Protein AF-A0AAD9X427-F1 (afdb_monomer_lite)

pLDDT: mean 76.03, std 23.09, range [33.78, 97.69]

Foldseek 3Di:
DDDDDDDDDDPDPDDDPDDDDDDPDDDPPPLDFDDDPVLDDDPPDDDPDPVRVQVSVQNVQVSRVWGKDWPDWDADPVPRHTPDTDIDTPCVPPDPPPPPPDDDDDD

Organism: NCBI:txid168575

Secondary structure (DSSP, 8-state):
-------------------S----------------GGGS--TT---SSHHHHHHHHHHHHHHHTS-EEEEEEEE-TTT--EEEEEEEETTTT--------------

Sequence (107 aa):
MDDMNNESGVQSNGLQKELWGSSSSASADLYRPQVNPEYKPKLGQEFASIDDVYEFYNQYAKEAGFSTRVNFSMKNKDTDEIVRKEYVCSKQGKSFVQEVVSEKKKT

Structure (mmCIF, N/CA/C/O backbone):
data_AF-A0AAD9X427-F1
#
_entry.id   AF-A0AAD9X427-F1
#
loop_
_atom_site.group_PDB
_atom_site.id
_atom_site.type_symbol
_atom_site.label_atom_id
_atom_site.label_alt_id
_atom_site.label_comp_id
_atom_site.label_asym_id
_atom_site.label_entity_id
_atom_site.label_seq_id
_atom_site.pdbx_PDB_ins_code
_atom_site.Cartn_x
_atom_site.Cartn_y
_atom_site.Cartn_z
_atom_site.occupancy
_atom_site.B_iso_or_equiv
_atom_site.auth_seq_id
_atom_site.auth_comp_id
_atom_site.auth_asym_id
_atom_site.auth_atom_id
_atom_site.pdbx_PDB_model_num
ATOM 1 N N . MET A 1 1 ? -20.776 -58.951 58.102 1.00 43.47 1 MET A N 1
ATOM 2 C CA . MET A 1 1 ? -19.890 -59.840 57.333 1.00 43.47 1 MET A CA 1
ATOM 3 C C . MET A 1 1 ? -19.283 -58.979 56.254 1.00 43.47 1 MET A C 1
ATOM 5 O O . MET A 1 1 ? -19.831 -58.852 55.172 1.00 43.47 1 MET A O 1
ATOM 9 N N . ASP A 1 2 ? -18.262 -58.267 56.720 1.00 44.53 2 ASP A N 1
ATOM 10 C CA . ASP A 1 2 ? -17.083 -57.775 56.015 1.00 44.53 2 ASP A CA 1
ATOM 11 C C . ASP A 1 2 ? -17.291 -57.042 54.688 1.00 44.53 2 ASP A C 1
ATOM 13 O O . ASP A 1 2 ? -17.123 -57.580 53.595 1.00 44.53 2 ASP A O 1
ATOM 17 N N . ASP A 1 3 ? -17.545 -55.743 54.849 1.00 45.91 3 ASP A N 1
ATOM 18 C CA . ASP A 1 3 ? -17.018 -54.696 53.984 1.00 45.91 3 ASP A CA 1
ATOM 19 C C . ASP A 1 3 ? -15.486 -54.835 53.861 1.00 45.91 3 ASP A C 1
ATOM 21 O O . ASP A 1 3 ? -14.747 -54.628 54.826 1.00 45.91 3 ASP A O 1
ATOM 25 N N . MET A 1 4 ? -14.998 -55.155 52.660 1.00 64.38 4 MET A N 1
ATOM 26 C CA . MET A 1 4 ? -13.595 -54.982 52.269 1.00 64.38 4 MET A CA 1
ATOM 27 C C . MET A 1 4 ? -13.488 -53.929 51.165 1.00 64.38 4 MET A C 1
ATOM 29 O O . MET A 1 4 ? -13.638 -54.183 49.973 1.00 64.38 4 MET A O 1
ATOM 33 N N . ASN A 1 5 ? -13.231 -52.726 51.659 1.00 55.53 5 ASN A N 1
ATOM 34 C CA . ASN A 1 5 ? -12.425 -51.647 51.110 1.00 55.53 5 ASN A CA 1
ATOM 35 C C . ASN A 1 5 ? -11.364 -52.069 50.062 1.00 55.53 5 ASN A C 1
ATOM 37 O O . ASN A 1 5 ? -10.591 -52.991 50.316 1.00 55.53 5 ASN A O 1
ATOM 41 N N . ASN A 1 6 ? -11.218 -51.300 48.976 1.00 45.19 6 ASN A N 1
ATOM 42 C CA . ASN A 1 6 ? -9.895 -50.765 48.641 1.00 45.19 6 ASN A CA 1
ATOM 43 C C . ASN A 1 6 ? -9.987 -49.475 47.814 1.00 45.19 6 ASN A C 1
ATOM 45 O O . ASN A 1 6 ? -10.248 -49.472 46.610 1.00 45.19 6 ASN A O 1
ATOM 49 N N . GLU A 1 7 ? -9.722 -48.387 48.519 1.00 48.03 7 GLU A N 1
ATOM 50 C CA . GLU A 1 7 ? -9.401 -47.056 48.043 1.00 48.03 7 GLU A CA 1
ATOM 51 C C . GLU A 1 7 ? -7.998 -47.001 47.407 1.00 48.03 7 GLU A C 1
ATOM 53 O O . GLU A 1 7 ? -6.986 -47.333 48.015 1.00 48.03 7 GLU A O 1
ATOM 58 N N . SER A 1 8 ? -7.927 -46.504 46.177 1.00 46.38 8 SER A N 1
ATOM 59 C CA . SER A 1 8 ? -6.819 -45.673 45.684 1.00 46.38 8 SER A CA 1
ATOM 60 C C . SER A 1 8 ? -7.436 -44.794 44.588 1.00 46.38 8 SER A C 1
ATOM 62 O O . SER A 1 8 ? -7.870 -45.286 43.555 1.00 46.38 8 SER A O 1
ATOM 64 N N . GLY A 1 9 ? -7.702 -43.501 44.806 1.00 33.78 9 GLY A N 1
ATOM 65 C CA . GLY A 1 9 ? -6.717 -42.504 45.222 1.00 33.78 9 GLY A CA 1
ATOM 66 C C . GLY A 1 9 ? -5.656 -42.472 44.121 1.00 33.78 9 GLY A C 1
ATOM 67 O O . GLY A 1 9 ? -4.828 -43.363 44.054 1.00 33.78 9 GLY A O 1
ATOM 68 N N . VAL A 1 10 ? -5.635 -41.543 43.175 1.00 43.78 10 VAL A N 1
ATOM 69 C CA . VAL A 1 10 ? -5.663 -40.096 43.351 1.00 43.78 10 VAL A CA 1
ATOM 70 C C . VAL A 1 10 ? -5.993 -39.488 41.985 1.00 43.78 10 VAL A C 1
ATOM 72 O O . VAL A 1 10 ? -5.397 -39.852 40.972 1.00 43.78 10 VAL A O 1
ATOM 75 N N . GLN A 1 11 ? -6.920 -38.533 41.957 1.00 40.41 11 GLN A N 1
ATOM 76 C CA . GLN A 1 11 ? -7.026 -37.575 40.860 1.00 40.41 11 GLN A CA 1
ATOM 77 C C . GLN A 1 11 ? -5.703 -36.804 40.806 1.00 40.41 11 GLN A C 1
ATOM 79 O O . GLN A 1 11 ? -5.445 -35.950 41.656 1.00 40.41 11 GLN A O 1
ATOM 84 N N . SER A 1 12 ? -4.820 -37.138 39.866 1.00 43.19 12 SER A N 1
ATOM 85 C CA . SER A 1 12 ? -3.544 -36.442 39.729 1.00 43.19 12 SER A CA 1
ATOM 86 C C . SER A 1 12 ? -3.776 -35.066 39.103 1.00 43.19 12 SER A C 1
ATOM 88 O O . SER A 1 12 ? -3.691 -34.885 37.889 1.00 43.19 12 SER A O 1
ATOM 90 N N . ASN A 1 13 ? -4.053 -34.093 39.969 1.00 40.91 13 ASN A N 1
ATOM 91 C CA . ASN A 1 13 ? -3.727 -32.693 39.746 1.00 40.91 13 ASN A CA 1
ATOM 92 C C . ASN A 1 13 ? -2.201 -32.578 39.623 1.00 40.91 13 ASN A C 1
ATOM 94 O O . ASN A 1 13 ? -1.473 -32.683 40.608 1.00 40.91 13 ASN A O 1
ATOM 98 N N . GLY A 1 14 ? -1.718 -32.395 38.395 1.00 34.75 14 GLY A N 1
ATOM 99 C CA . GLY A 1 14 ? -0.310 -32.180 38.070 1.00 34.75 14 GLY A CA 1
ATOM 100 C C . GLY A 1 14 ? 0.016 -30.699 37.909 1.00 34.75 14 GLY A C 1
ATOM 101 O O . GLY A 1 14 ? 0.256 -30.242 36.800 1.00 34.75 14 GLY A O 1
ATOM 102 N N . LEU A 1 15 ? 0.018 -29.992 39.040 1.00 42.28 15 LEU A N 1
ATOM 103 C CA . LEU A 1 15 ? 0.783 -28.773 39.328 1.00 42.28 15 LEU A CA 1
ATOM 104 C C . LEU A 1 15 ? 0.561 -27.560 38.409 1.00 42.28 15 LEU A C 1
ATOM 106 O O . LEU A 1 15 ? 1.390 -27.179 37.583 1.00 42.28 15 LEU A O 1
ATOM 110 N N . GLN A 1 16 ? -0.495 -26.823 38.757 1.00 43.62 16 GLN A N 1
ATOM 111 C CA . GLN A 1 16 ? -0.366 -25.384 38.974 1.00 43.62 16 GLN A CA 1
ATOM 112 C C . GLN A 1 16 ? 0.888 -25.110 39.821 1.00 43.62 16 GLN A C 1
ATOM 114 O O . GLN A 1 16 ? 0.942 -25.463 40.998 1.00 43.62 16 GLN A O 1
ATOM 119 N N . LYS A 1 17 ? 1.898 -24.469 39.228 1.00 41.97 17 LYS A N 1
ATOM 120 C CA . LYS A 1 17 ? 2.833 -23.648 39.996 1.00 41.97 17 LYS A CA 1
ATOM 121 C C . LYS A 1 17 ? 2.237 -22.253 40.060 1.00 41.97 17 LYS A C 1
ATOM 123 O O . LYS A 1 17 ? 2.219 -21.516 39.078 1.00 41.97 17 LYS A O 1
ATOM 128 N N . GLU A 1 18 ? 1.691 -21.968 41.226 1.00 40.12 18 GLU A N 1
ATOM 129 C CA . GLU A 1 18 ? 1.025 -20.735 41.590 1.00 40.12 18 GLU A CA 1
ATOM 130 C C . GLU A 1 18 ? 1.968 -19.516 41.678 1.00 40.12 18 GLU A C 1
ATOM 132 O O . GLU A 1 18 ? 3.192 -19.640 41.795 1.00 40.12 18 GLU A O 1
ATOM 137 N N . LEU A 1 19 ? 1.301 -18.354 41.724 1.00 42.78 19 LEU A N 1
ATOM 138 C CA . LEU A 1 19 ? 1.705 -17.026 42.208 1.00 42.78 19 LEU A CA 1
ATOM 139 C C . LEU A 1 19 ? 2.489 -16.085 41.269 1.00 42.78 19 LEU A C 1
ATOM 141 O O . LEU A 1 19 ? 3.697 -15.903 41.380 1.00 42.78 19 LEU A O 1
ATOM 145 N N . TRP A 1 20 ? 1.731 -15.283 40.516 1.00 38.59 20 TRP A N 1
ATOM 146 C CA . TRP A 1 20 ? 1.703 -13.840 40.787 1.00 38.59 20 TRP A CA 1
ATOM 147 C C . TRP A 1 20 ? 0.251 -13.352 40.758 1.00 38.59 20 TRP A C 1
ATOM 149 O O . TRP A 1 20 ? -0.362 -13.274 39.701 1.00 38.59 20 TRP A O 1
ATOM 159 N N . GLY A 1 21 ? -0.276 -13.092 41.956 1.00 41.41 21 GLY A N 1
ATOM 160 C CA . GLY A 1 21 ? -1.339 -12.138 42.267 1.00 41.41 21 GLY A CA 1
ATOM 161 C C . GLY A 1 21 ? -2.568 -12.087 41.363 1.00 41.41 21 GLY A C 1
ATOM 162 O O . GLY A 1 21 ? -2.552 -11.467 40.303 1.00 41.41 21 GLY A O 1
ATOM 163 N N . SER A 1 22 ? -3.697 -12.550 41.900 1.00 52.50 22 SER A N 1
ATOM 164 C CA . SER A 1 22 ? -4.985 -11.920 41.617 1.00 52.50 22 SER A CA 1
ATOM 165 C C . SER A 1 22 ? -4.883 -10.419 41.907 1.00 52.50 22 SER A C 1
ATOM 167 O O . SER A 1 22 ? -4.996 -9.990 43.051 1.00 52.50 22 SER A O 1
ATOM 169 N N . SER A 1 23 ? -4.670 -9.624 40.864 1.00 50.75 23 SER A N 1
ATOM 170 C CA . SER A 1 23 ? -5.099 -8.234 40.823 1.00 50.75 23 SER A CA 1
ATOM 171 C C . SER A 1 23 ? -6.096 -8.133 39.685 1.00 50.75 23 SER A C 1
ATOM 173 O O . SER A 1 23 ? -5.766 -8.320 38.517 1.00 50.75 23 SER A O 1
ATOM 175 N N . SER A 1 24 ? -7.349 -7.896 40.035 1.00 69.25 24 SER A N 1
ATOM 176 C CA . SER A 1 24 ? -8.367 -7.462 39.098 1.00 69.25 24 SER A CA 1
ATOM 177 C C . SER A 1 24 ? -7.943 -6.127 38.476 1.00 69.25 24 SER A C 1
ATOM 179 O O . SER A 1 24 ? -8.192 -5.081 39.070 1.00 69.25 24 SER A O 1
ATOM 181 N N . SER A 1 25 ? -7.321 -6.121 37.296 1.00 54.72 25 SER A N 1
ATOM 182 C CA . SER A 1 25 ? -7.285 -4.923 36.451 1.00 54.72 25 SER A CA 1
ATOM 183 C C . SER A 1 25 ? -6.983 -5.264 34.991 1.00 54.72 25 SER A C 1
ATOM 185 O O . SER A 1 25 ? -5.927 -5.795 34.681 1.00 54.72 25 SER A O 1
ATOM 187 N N . ALA A 1 26 ? -7.962 -4.938 34.137 1.00 57.84 26 ALA A N 1
ATOM 188 C CA . ALA A 1 26 ? -7.957 -4.881 32.674 1.00 57.84 26 ALA A CA 1
ATOM 189 C C . ALA A 1 26 ? -7.252 -6.029 31.933 1.00 57.84 26 ALA A C 1
ATOM 191 O O . ALA A 1 26 ? -6.031 -6.165 31.962 1.00 57.84 26 ALA A O 1
ATOM 192 N N . SER A 1 27 ? -8.035 -6.784 31.158 1.00 56.94 27 SER A N 1
ATOM 193 C CA . SER A 1 27 ? -7.516 -7.523 30.013 1.00 56.94 27 SER A CA 1
ATOM 194 C C . SER A 1 27 ? -6.506 -6.636 29.286 1.00 56.94 27 SER A C 1
ATOM 196 O O . SER A 1 27 ? -6.856 -5.605 28.711 1.00 56.94 27 SER A O 1
ATOM 198 N N . ALA A 1 28 ? -5.229 -7.012 29.321 1.00 57.97 28 ALA A N 1
ATOM 199 C CA . ALA A 1 28 ? -4.294 -6.564 28.310 1.00 57.97 28 ALA A CA 1
ATOM 200 C C . ALA A 1 28 ? -4.757 -7.238 27.014 1.00 57.97 28 ALA A C 1
ATOM 202 O O . ALA A 1 28 ? -4.231 -8.276 26.619 1.00 57.97 28 ALA A O 1
ATOM 203 N N . ASP A 1 29 ? -5.839 -6.710 26.437 1.00 61.78 29 ASP A N 1
ATOM 204 C CA . ASP A 1 29 ? -6.439 -7.187 25.208 1.00 61.78 29 ASP A CA 1
ATOM 205 C C . ASP A 1 29 ? -5.365 -7.075 24.140 1.00 61.78 29 ASP A C 1
ATOM 207 O O . ASP A 1 29 ? -5.040 -5.994 23.642 1.00 61.78 29 ASP A O 1
ATOM 211 N N . LEU A 1 30 ? -4.749 -8.217 23.846 1.00 70.25 30 LEU A N 1
ATOM 212 C CA . LEU A 1 30 ? -3.788 -8.370 22.774 1.00 70.25 30 LEU A CA 1
ATOM 213 C C . LEU A 1 30 ? -4.448 -7.822 21.510 1.00 70.25 30 LEU A C 1
ATOM 215 O O . LEU A 1 30 ? -5.420 -8.386 21.004 1.00 70.25 30 LEU A O 1
ATOM 219 N N . TYR A 1 31 ? -3.948 -6.685 21.031 1.00 77.06 31 TYR A N 1
ATOM 220 C CA . TYR A 1 31 ? -4.527 -5.986 19.894 1.00 77.06 31 TYR A CA 1
ATOM 221 C C . TYR A 1 31 ? -4.445 -6.869 18.643 1.00 77.06 31 TYR A C 1
ATOM 223 O O . TYR A 1 31 ? -3.395 -6.998 18.012 1.00 77.06 31 TYR A O 1
ATOM 231 N N . ARG A 1 32 ? -5.578 -7.481 18.286 1.00 85.44 32 ARG A N 1
ATOM 232 C CA . ARG A 1 32 ? -5.762 -8.271 17.069 1.00 85.44 32 ARG A CA 1
ATOM 233 C C . ARG A 1 32 ? -6.789 -7.571 16.179 1.00 85.44 32 ARG A C 1
ATOM 235 O O . ARG A 1 32 ? -7.958 -7.505 16.556 1.00 85.44 32 ARG A O 1
ATOM 242 N N . PRO A 1 33 ? -6.393 -7.044 15.012 1.00 88.50 33 PRO A N 1
ATOM 243 C CA . PRO A 1 33 ? -7.318 -6.308 14.163 1.00 88.50 33 PRO A CA 1
ATOM 244 C C . PRO A 1 33 ? -8.381 -7.234 13.549 1.00 88.50 33 PRO A C 1
ATOM 246 O O . PRO A 1 33 ? -8.076 -8.330 13.067 1.00 88.50 33 PRO A O 1
ATOM 249 N N . GLN A 1 34 ? -9.635 -6.778 13.560 1.00 91.38 34 GLN A N 1
ATOM 250 C CA . GLN A 1 34 ? -10.784 -7.468 12.968 1.00 91.38 34 GLN A CA 1
ATOM 251 C C . GLN A 1 34 ? -10.963 -7.001 11.515 1.00 91.38 34 GLN A C 1
ATOM 253 O O . GLN A 1 34 ? -11.663 -6.033 11.251 1.00 91.38 34 GLN A O 1
ATOM 258 N N . VAL A 1 35 ? -10.278 -7.673 10.589 1.00 95.69 35 VAL A N 1
ATOM 259 C CA . VAL A 1 35 ? -10.271 -7.378 9.140 1.00 95.69 35 VAL A CA 1
ATOM 260 C C . VAL A 1 35 ? -10.922 -8.537 8.384 1.00 95.69 35 VAL A C 1
ATOM 262 O O . VAL A 1 35 ? -10.723 -9.699 8.778 1.00 95.69 35 VAL A O 1
ATOM 265 N N . ASN A 1 36 ? -11.649 -8.250 7.298 1.00 93.94 36 ASN A N 1
ATOM 266 C CA . ASN A 1 36 ? -12.141 -9.289 6.388 1.00 93.94 36 ASN A CA 1
ATOM 267 C C . ASN A 1 36 ? -10.947 -10.148 5.896 1.00 93.94 36 ASN A C 1
ATOM 269 O O . ASN A 1 36 ? -9.919 -9.597 5.495 1.00 93.94 36 ASN A O 1
ATOM 273 N N . PRO A 1 37 ? -11.027 -11.495 5.948 1.00 92.94 37 PRO A N 1
ATOM 274 C CA . PRO A 1 37 ? -9.971 -12.383 5.460 1.00 92.94 37 PRO A CA 1
ATOM 275 C C . PRO A 1 37 ? -9.437 -12.082 4.052 1.00 92.94 37 PRO A C 1
ATOM 277 O O . PRO A 1 37 ? -8.271 -12.374 3.792 1.00 92.94 37 PRO A O 1
ATOM 280 N N . GLU A 1 38 ? -10.245 -11.498 3.165 1.00 91.38 38 GLU A N 1
ATOM 281 C CA . GLU A 1 38 ? -9.826 -11.099 1.812 1.00 91.38 38 GLU A CA 1
ATOM 282 C C . GLU A 1 38 ? -8.774 -9.983 1.812 1.00 91.38 38 GLU A C 1
ATOM 284 O O . GLU A 1 38 ? -7.885 -9.975 0.964 1.00 91.38 38 GLU A O 1
ATOM 289 N N . TYR A 1 39 ? -8.820 -9.087 2.801 1.00 93.25 39 TYR A N 1
ATOM 290 C CA . TYR A 1 39 ? -7.877 -7.975 2.943 1.00 93.25 39 TYR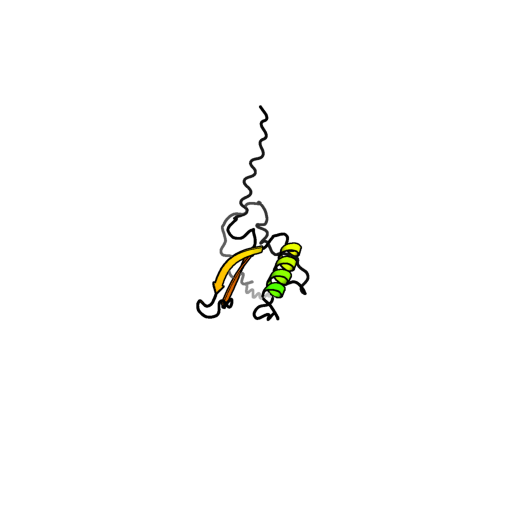 A CA 1
ATOM 291 C C . TYR A 1 39 ? -6.765 -8.263 3.955 1.00 93.25 39 TYR A C 1
ATOM 293 O O . TYR A 1 39 ? -5.989 -7.373 4.300 1.00 93.25 39 TYR A O 1
ATOM 301 N N . LYS A 1 40 ? -6.666 -9.497 4.467 1.00 94.50 40 LYS A N 1
ATOM 302 C CA . LYS A 1 40 ? -5.565 -9.896 5.349 1.00 94.50 40 LYS A CA 1
ATOM 303 C C . LYS A 1 40 ? -4.336 -10.283 4.520 1.00 94.50 40 LYS A C 1
ATOM 305 O O . LYS A 1 40 ? -4.441 -11.193 3.696 1.00 94.50 40 LYS A O 1
ATOM 310 N N . PRO A 1 41 ? -3.165 -9.668 4.771 1.00 95.06 41 PRO A N 1
ATOM 311 C CA . PRO A 1 41 ? -1.923 -10.062 4.120 1.00 95.06 41 PRO A CA 1
ATOM 312 C C . PRO A 1 41 ? -1.597 -11.535 4.361 1.00 95.06 41 PRO A C 1
ATOM 314 O O . PRO A 1 41 ? -1.696 -12.023 5.491 1.00 95.06 41 PRO A O 1
ATOM 317 N N . LYS A 1 42 ? -1.174 -12.232 3.304 1.00 95.00 42 LYS A N 1
ATOM 318 C CA . LYS A 1 42 ? -0.700 -13.620 3.370 1.00 95.00 42 LYS A CA 1
ATOM 319 C C . LYS A 1 42 ? 0.805 -13.667 3.129 1.00 95.00 42 LYS A C 1
ATOM 321 O O . LYS A 1 42 ? 1.346 -12.904 2.330 1.00 95.00 42 LYS A O 1
ATOM 326 N N . LEU A 1 43 ? 1.492 -14.567 3.828 1.00 95.19 43 LEU A N 1
ATOM 327 C CA . LEU A 1 43 ? 2.923 -14.772 3.617 1.00 95.19 43 LEU A CA 1
ATOM 328 C C . LEU A 1 43 ? 3.162 -15.311 2.200 1.00 95.19 43 LEU A C 1
ATOM 330 O O . LEU A 1 43 ? 2.472 -16.236 1.777 1.00 95.19 43 LEU A O 1
ATOM 334 N N . GLY A 1 44 ? 4.131 -14.730 1.489 1.00 95.69 44 GLY A N 1
ATOM 335 C CA . GLY A 1 44 ? 4.443 -15.112 0.108 1.00 95.69 44 GLY A CA 1
ATOM 336 C C . GLY A 1 44 ? 3.410 -14.648 -0.923 1.00 95.69 44 GLY A C 1
ATOM 337 O O . GLY A 1 44 ? 3.412 -15.153 -2.036 1.00 95.69 44 GLY A O 1
ATOM 338 N N . GLN A 1 45 ? 2.516 -13.720 -0.568 1.00 96.06 45 GLN A N 1
ATOM 339 C CA . GLN A 1 45 ? 1.594 -13.124 -1.532 1.00 96.06 45 GLN A CA 1
ATOM 340 C C . GLN A 1 45 ? 2.356 -12.269 -2.550 1.00 96.06 45 GLN A C 1
ATOM 342 O O . GLN A 1 45 ? 3.122 -11.379 -2.179 1.00 96.06 45 GLN A O 1
ATOM 347 N N . GLU A 1 46 ? 2.103 -12.534 -3.826 1.00 96.94 46 GLU A N 1
ATOM 348 C CA . GLU A 1 46 ? 2.683 -11.813 -4.954 1.00 96.94 46 GLU A CA 1
ATOM 349 C C . GLU A 1 46 ? 1.708 -10.752 -5.477 1.00 96.94 46 GLU A C 1
ATOM 351 O O . GLU A 1 46 ? 0.488 -10.882 -5.351 1.00 96.94 46 GLU A O 1
ATOM 356 N N . PHE A 1 47 ? 2.261 -9.691 -6.056 1.00 96.56 47 PHE A N 1
ATOM 357 C CA . PHE A 1 47 ? 1.526 -8.560 -6.616 1.00 96.56 47 PHE A CA 1
ATOM 358 C C . PHE A 1 47 ? 2.136 -8.195 -7.968 1.00 96.56 47 PHE A C 1
ATOM 360 O O . PHE A 1 47 ? 3.332 -8.402 -8.177 1.00 96.56 47 PHE A O 1
ATOM 367 N N . ALA A 1 48 ? 1.329 -7.642 -8.875 1.00 96.94 48 ALA A N 1
ATOM 368 C CA . ALA A 1 48 ? 1.803 -7.254 -10.202 1.00 96.94 48 ALA A CA 1
ATOM 369 C C . ALA A 1 48 ? 2.704 -6.008 -10.154 1.00 96.94 48 ALA A C 1
ATOM 371 O O . ALA A 1 48 ? 3.625 -5.883 -10.960 1.00 96.94 48 ALA A O 1
ATOM 372 N N . SER A 1 49 ? 2.468 -5.104 -9.198 1.00 96.38 49 SER A N 1
ATOM 373 C CA . SER A 1 49 ? 3.242 -3.875 -9.032 1.00 96.38 49 SER A CA 1
ATOM 374 C C . SER A 1 49 ? 3.418 -3.459 -7.566 1.00 96.38 49 SER A C 1
ATOM 376 O O . SER A 1 49 ? 2.732 -3.927 -6.657 1.00 96.38 49 SER A O 1
ATOM 378 N N . ILE A 1 50 ? 4.345 -2.524 -7.329 1.00 94.75 50 ILE A N 1
ATOM 379 C CA . ILE A 1 50 ? 4.548 -1.898 -6.012 1.00 94.75 50 ILE A CA 1
ATOM 380 C C . ILE A 1 50 ? 3.357 -1.018 -5.606 1.00 94.75 50 ILE A C 1
ATOM 382 O O . ILE A 1 50 ? 3.121 -0.842 -4.406 1.00 94.75 50 ILE A O 1
ATOM 386 N N . ASP A 1 51 ? 2.619 -0.486 -6.577 1.00 95.88 51 ASP A N 1
ATOM 387 C CA . ASP A 1 51 ? 1.423 0.313 -6.323 1.00 95.88 51 ASP A CA 1
ATOM 388 C C . ASP A 1 51 ? 0.283 -0.581 -5.820 1.00 95.88 51 ASP A C 1
ATOM 390 O O . ASP A 1 51 ? -0.310 -0.268 -4.787 1.00 95.88 51 ASP A O 1
ATOM 394 N N . ASP A 1 52 ? 0.097 -1.771 -6.407 1.00 96.69 52 ASP A N 1
ATOM 395 C CA . ASP A 1 52 ? -0.869 -2.768 -5.908 1.00 96.69 52 ASP A CA 1
ATOM 396 C C . ASP A 1 52 ? -0.554 -3.191 -4.465 1.00 96.69 52 ASP A C 1
ATOM 398 O O . ASP A 1 52 ? -1.448 -3.327 -3.627 1.00 96.69 52 ASP A O 1
ATOM 402 N N . VAL A 1 53 ? 0.737 -3.361 -4.141 1.00 95.25 53 VAL A N 1
ATOM 403 C CA . VAL A 1 53 ? 1.185 -3.623 -2.764 1.00 95.25 53 VAL A CA 1
ATOM 404 C C . VAL A 1 53 ? 0.758 -2.475 -1.847 1.00 95.25 53 VAL A C 1
ATOM 406 O O . VAL A 1 53 ? 0.235 -2.709 -0.756 1.00 95.25 53 VAL A O 1
ATOM 409 N N . TYR A 1 54 ? 0.995 -1.228 -2.259 1.00 95.00 54 TYR A N 1
ATOM 410 C CA . TYR A 1 54 ? 0.669 -0.053 -1.453 1.00 95.00 54 TYR A CA 1
ATOM 411 C C . TYR A 1 54 ? -0.838 0.067 -1.194 1.00 95.00 54 TYR A C 1
ATOM 413 O O . TYR A 1 54 ? -1.248 0.269 -0.048 1.00 95.00 54 TYR A O 1
ATOM 421 N N . GLU A 1 55 ? -1.661 -0.113 -2.224 1.00 96.81 55 GLU A N 1
ATOM 422 C CA . GLU A 1 55 ? -3.120 -0.077 -2.118 1.00 96.81 55 GLU A CA 1
ATOM 423 C C . GLU A 1 55 ? -3.653 -1.183 -1.203 1.00 96.81 55 GLU A C 1
ATOM 425 O O . GLU A 1 55 ? -4.427 -0.907 -0.281 1.00 96.81 55 GLU A O 1
ATOM 430 N N . PHE A 1 56 ? -3.167 -2.414 -1.377 1.00 96.88 56 PHE A N 1
ATOM 431 C CA . PHE A 1 56 ? -3.561 -3.554 -0.555 1.00 96.88 56 PHE A CA 1
ATOM 432 C C . PHE A 1 56 ? -3.255 -3.334 0.933 1.00 96.88 56 PHE A C 1
ATOM 434 O O . PHE A 1 56 ? -4.128 -3.493 1.791 1.00 96.88 56 PHE A O 1
ATOM 441 N N . TYR A 1 57 ? -2.029 -2.913 1.266 1.00 96.69 57 TYR A N 1
ATOM 442 C CA . TYR A 1 57 ? -1.651 -2.682 2.662 1.00 96.69 57 TYR A CA 1
ATOM 443 C C . TYR A 1 57 ? -2.353 -1.465 3.278 1.00 96.69 57 TYR A C 1
ATOM 445 O O . TYR A 1 57 ? -2.607 -1.459 4.486 1.00 96.69 57 TYR A O 1
ATOM 453 N N . ASN A 1 58 ? -2.710 -0.453 2.483 1.00 95.88 58 ASN A N 1
ATOM 454 C CA . ASN A 1 58 ? -3.534 0.662 2.949 1.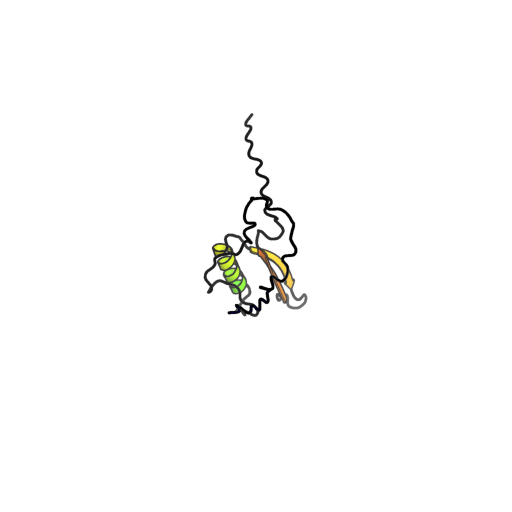00 95.88 58 ASN A CA 1
ATOM 455 C C . ASN A 1 58 ? -4.970 0.245 3.246 1.00 95.88 58 ASN A C 1
ATOM 457 O O . ASN A 1 58 ? -5.519 0.666 4.266 1.00 95.88 58 ASN A O 1
ATOM 461 N N . GLN A 1 59 ? -5.562 -0.599 2.402 1.00 96.75 59 GLN A N 1
ATOM 462 C CA . GLN A 1 59 ? -6.895 -1.140 2.641 1.00 96.75 59 GLN A CA 1
ATOM 463 C C . GLN A 1 59 ? -6.915 -1.989 3.919 1.00 96.75 59 GLN A C 1
ATOM 465 O O . GLN A 1 59 ? -7.762 -1.773 4.788 1.00 96.75 59 GLN A O 1
ATOM 470 N N . TYR A 1 60 ? -5.920 -2.864 4.096 1.00 96.75 60 TYR A N 1
ATOM 471 C CA . TYR A 1 60 ? -5.725 -3.605 5.343 1.00 96.75 60 TYR A CA 1
ATOM 472 C C . TYR A 1 60 ? -5.617 -2.673 6.557 1.00 96.75 60 TYR A C 1
ATOM 474 O O . TYR A 1 60 ? -6.311 -2.862 7.555 1.00 96.75 60 TYR A O 1
ATOM 482 N N . ALA A 1 61 ? -4.756 -1.654 6.484 1.00 95.88 61 ALA A N 1
ATOM 483 C CA . ALA A 1 61 ? -4.538 -0.718 7.582 1.00 95.88 61 ALA A CA 1
ATOM 484 C C . ALA A 1 61 ? -5.818 0.035 7.962 1.00 95.88 61 ALA A C 1
ATOM 486 O O . ALA A 1 61 ? -6.123 0.168 9.151 1.00 95.88 61 ALA A O 1
ATOM 487 N N . LYS A 1 62 ? -6.594 0.459 6.958 1.00 95.12 62 LYS A N 1
ATOM 488 C CA . LYS A 1 62 ? -7.885 1.124 7.139 1.00 95.12 62 LYS A CA 1
ATOM 489 C C . LYS A 1 62 ? -8.859 0.245 7.922 1.00 95.12 62 LYS A C 1
ATOM 491 O 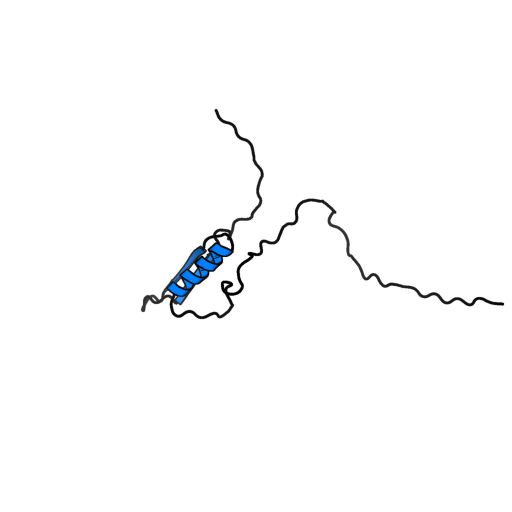O . L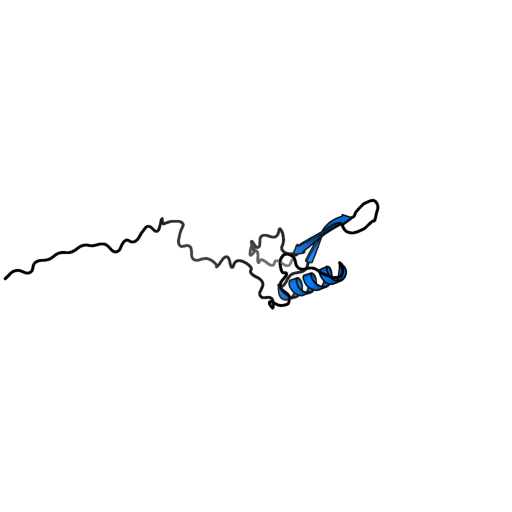YS A 1 62 ? -9.404 0.712 8.918 1.00 95.12 62 LYS A O 1
ATOM 496 N N . GLU A 1 63 ? -9.039 -1.016 7.527 1.00 95.44 63 GLU A N 1
ATOM 497 C CA . GLU A 1 63 ? -9.906 -1.955 8.257 1.00 95.44 63 GLU A CA 1
ATOM 498 C C . GLU A 1 63 ? -9.365 -2.296 9.648 1.00 95.44 63 GLU A C 1
ATOM 500 O O . GLU A 1 63 ? -10.118 -2.439 10.608 1.00 95.44 63 GLU A O 1
ATOM 505 N N . ALA A 1 64 ? -8.044 -2.379 9.784 1.00 94.44 64 ALA A N 1
ATOM 506 C CA . ALA A 1 64 ? -7.397 -2.665 11.053 1.00 94.44 64 ALA A CA 1
ATOM 507 C C . ALA A 1 64 ? -7.428 -1.479 12.040 1.00 94.44 64 ALA A C 1
ATOM 509 O O . ALA A 1 64 ? -7.134 -1.662 13.227 1.00 94.44 64 ALA A O 1
ATOM 510 N N . GLY A 1 65 ? -7.768 -0.268 11.590 1.00 94.31 65 GLY A N 1
ATOM 511 C CA . GLY A 1 65 ? -7.813 0.935 12.422 1.00 94.31 65 GLY A CA 1
ATOM 512 C C . GLY A 1 65 ? -6.435 1.553 12.679 1.00 94.31 65 GLY A C 1
ATOM 513 O O . GLY A 1 65 ? -6.122 1.949 13.809 1.00 94.31 65 GLY A O 1
ATOM 514 N N . PHE A 1 66 ? -5.581 1.596 11.654 1.00 93.94 66 PHE A N 1
ATOM 515 C CA . PHE A 1 66 ? -4.329 2.357 11.637 1.00 93.94 66 PHE A CA 1
ATOM 516 C C . PHE A 1 66 ? -3.982 2.842 10.219 1.00 93.94 66 PHE A C 1
ATOM 518 O O . PHE A 1 66 ? -4.739 2.658 9.276 1.00 93.94 66 PHE A O 1
ATOM 525 N N . SER A 1 67 ? -2.822 3.479 10.061 1.00 95.06 67 SER A N 1
ATOM 526 C CA . SER A 1 67 ? -2.249 3.830 8.756 1.00 95.06 67 SER A CA 1
ATOM 527 C C . SER A 1 67 ? -0.892 3.158 8.567 1.00 95.06 67 SER A C 1
ATOM 529 O O . SER A 1 67 ? -0.228 2.791 9.545 1.00 95.06 67 SER A O 1
ATOM 531 N N . THR A 1 68 ? -0.476 2.973 7.317 1.00 95.88 68 THR A N 1
ATOM 532 C CA . THR A 1 68 ? 0.867 2.478 7.000 1.00 95.88 68 THR A CA 1
ATOM 533 C C . THR A 1 68 ? 1.860 3.637 6.884 1.00 95.88 68 THR A C 1
ATOM 535 O O . THR A 1 68 ? 1.487 4.785 6.637 1.00 95.88 68 THR A O 1
ATOM 538 N N . ARG A 1 69 ? 3.147 3.343 7.075 1.00 94.94 69 ARG A N 1
ATOM 539 C CA . ARG A 1 69 ? 4.264 4.207 6.672 1.00 94.94 69 ARG A CA 1
ATOM 540 C C . ARG A 1 69 ? 5.370 3.359 6.060 1.00 94.94 69 ARG A C 1
ATOM 542 O O . ARG A 1 69 ? 5.518 2.194 6.431 1.00 94.94 69 ARG A O 1
ATOM 549 N N . VAL A 1 70 ? 6.169 3.952 5.178 1.00 95.44 70 VAL A N 1
ATOM 550 C CA . VAL A 1 70 ? 7.397 3.317 4.686 1.00 95.44 70 VAL A CA 1
ATOM 551 C C . VAL A 1 70 ? 8.441 3.375 5.797 1.00 95.44 70 VAL A C 1
ATOM 553 O O . VAL A 1 70 ? 8.755 4.450 6.301 1.00 95.44 70 VAL A O 1
ATOM 556 N N . ASN A 1 71 ? 8.943 2.214 6.202 1.00 96.50 71 ASN A N 1
ATOM 557 C CA . ASN A 1 71 ? 10.035 2.095 7.165 1.00 96.50 71 ASN A CA 1
ATOM 558 C C . ASN A 1 71 ? 11.389 2.090 6.459 1.00 96.50 71 ASN A C 1
ATOM 560 O O . ASN A 1 71 ? 12.340 2.723 6.906 1.00 96.50 71 ASN A O 1
ATOM 564 N N . PHE A 1 72 ? 11.457 1.371 5.341 1.00 96.75 72 PHE A N 1
ATOM 565 C CA . PHE A 1 72 ? 12.682 1.166 4.592 1.00 96.75 72 PHE A CA 1
ATOM 566 C C . PHE A 1 72 ? 12.370 0.986 3.108 1.00 96.75 72 PHE A C 1
ATOM 568 O O . PHE A 1 72 ? 11.365 0.376 2.739 1.00 96.75 72 PHE A O 1
ATOM 575 N N . SER A 1 73 ? 13.239 1.513 2.252 1.00 96.94 73 SER A N 1
ATOM 576 C CA . SER A 1 73 ? 13.182 1.312 0.809 1.00 96.94 73 SER A CA 1
ATOM 577 C C . SER A 1 73 ? 14.602 1.239 0.277 1.00 96.94 73 SER A C 1
ATOM 579 O O . SER A 1 73 ? 15.404 2.138 0.516 1.00 96.94 73 SER A O 1
ATOM 581 N N . MET A 1 74 ? 14.901 0.175 -0.453 1.00 97.31 74 MET A N 1
ATOM 582 C CA . MET A 1 74 ? 16.195 -0.060 -1.072 1.00 97.31 74 MET A CA 1
ATOM 583 C C . MET A 1 74 ? 15.995 -0.333 -2.548 1.00 97.31 74 MET A C 1
ATOM 585 O O . MET A 1 74 ? 15.170 -1.165 -2.935 1.00 97.31 74 MET A O 1
ATOM 589 N N . LYS A 1 75 ? 16.789 0.363 -3.351 1.00 97.69 75 LYS A N 1
ATOM 590 C CA . LYS A 1 75 ? 16.841 0.196 -4.792 1.00 97.69 75 LYS A CA 1
ATOM 591 C C . LYS A 1 75 ? 18.198 -0.341 -5.215 1.00 97.69 75 LYS A C 1
ATOM 593 O O . LYS A 1 75 ? 19.197 -0.116 -4.526 1.00 97.69 75 LYS A O 1
ATOM 598 N N . ASN A 1 76 ? 18.226 -1.033 -6.343 1.00 97.62 76 ASN A N 1
ATOM 599 C CA . ASN A 1 76 ? 19.462 -1.321 -7.044 1.00 97.62 76 ASN A CA 1
ATOM 600 C C . ASN A 1 76 ? 20.068 0.007 -7.526 1.00 97.62 76 ASN A C 1
ATOM 602 O O . ASN A 1 76 ? 19.356 0.848 -8.066 1.00 97.62 76 ASN A O 1
ATOM 606 N N . LYS A 1 77 ? 21.369 0.212 -7.309 1.00 96.31 77 LYS A N 1
ATOM 607 C CA . LYS A 1 77 ? 22.046 1.457 -7.697 1.00 96.31 77 LYS A CA 1
ATOM 608 C C . LYS A 1 77 ? 22.195 1.597 -9.210 1.00 96.31 77 LYS A C 1
ATOM 610 O O . LYS A 1 77 ? 22.218 2.721 -9.694 1.00 96.31 77 LYS A O 1
ATOM 615 N N . ASP A 1 78 ? 22.289 0.476 -9.921 1.00 97.44 78 ASP A N 1
ATOM 616 C CA . ASP A 1 78 ? 22.561 0.470 -11.357 1.00 97.44 78 ASP A CA 1
ATOM 617 C C . ASP A 1 78 ? 21.268 0.516 -12.184 1.00 97.44 78 ASP A C 1
ATOM 619 O O . ASP A 1 78 ? 21.218 1.197 -13.204 1.00 97.44 78 ASP A O 1
ATOM 623 N N . THR A 1 79 ? 20.206 -0.172 -11.738 1.00 97.19 79 THR A N 1
ATOM 624 C CA . THR A 1 79 ? 18.918 -0.246 -12.462 1.00 97.19 79 THR A CA 1
ATOM 625 C C . THR A 1 79 ? 17.824 0.672 -11.901 1.00 97.19 79 THR A C 1
ATOM 627 O O . THR A 1 79 ? 16.783 0.822 -12.530 1.00 97.19 79 THR A O 1
ATOM 630 N N . ASP A 1 80 ? 18.029 1.281 -10.725 1.00 95.56 80 ASP A N 1
ATOM 631 C CA . ASP A 1 80 ? 17.031 2.039 -9.934 1.00 95.56 80 ASP A CA 1
ATOM 632 C C . ASP A 1 80 ? 15.752 1.249 -9.559 1.00 95.56 80 ASP A C 1
ATOM 634 O O . ASP A 1 80 ? 14.782 1.797 -9.027 1.00 95.56 80 ASP A O 1
ATOM 638 N N . GLU A 1 81 ? 15.750 -0.070 -9.759 1.00 95.88 81 GLU A N 1
ATOM 639 C CA . GLU A 1 81 ? 14.629 -0.945 -9.412 1.00 95.88 81 GLU A CA 1
ATOM 640 C C . GLU A 1 81 ? 14.543 -1.177 -7.900 1.00 95.88 81 GLU A C 1
ATOM 642 O O . GLU A 1 81 ? 15.554 -1.332 -7.211 1.00 95.88 81 GLU A O 1
ATOM 647 N N . ILE A 1 82 ? 13.323 -1.238 -7.361 1.00 96.06 82 ILE A N 1
ATOM 648 C CA . ILE A 1 82 ? 13.091 -1.503 -5.935 1.00 96.06 82 ILE A CA 1
ATOM 649 C C . ILE A 1 82 ? 13.394 -2.976 -5.637 1.00 96.06 82 ILE A C 1
ATOM 651 O O . ILE A 1 82 ? 12.667 -3.864 -6.066 1.00 96.06 82 ILE A O 1
ATOM 655 N N . VAL A 1 83 ? 14.431 -3.224 -4.836 1.00 96.62 83 VAL A N 1
ATOM 656 C CA . VAL A 1 83 ? 14.840 -4.573 -4.401 1.00 96.62 83 VAL A CA 1
ATOM 657 C C . VAL A 1 83 ? 14.167 -4.956 -3.082 1.00 96.62 83 VAL A C 1
ATOM 659 O O . VAL A 1 83 ? 13.884 -6.123 -2.829 1.00 96.62 83 VAL A O 1
ATOM 662 N N . ARG A 1 84 ? 13.908 -3.974 -2.210 1.00 96.25 84 ARG A N 1
ATOM 663 C CA . ARG A 1 84 ? 13.228 -4.194 -0.928 1.00 96.25 84 ARG A CA 1
ATOM 664 C C . ARG A 1 84 ? 12.430 -2.966 -0.533 1.00 96.25 84 ARG A C 1
ATOM 666 O O . ARG A 1 84 ? 12.940 -1.849 -0.585 1.00 96.25 84 ARG A O 1
ATOM 673 N N . LYS A 1 85 ? 11.207 -3.182 -0.060 1.00 95.94 85 LYS A N 1
ATOM 674 C CA . LYS A 1 85 ? 10.358 -2.143 0.521 1.00 95.94 85 LYS A CA 1
ATOM 675 C C . LYS A 1 85 ? 9.685 -2.688 1.770 1.00 95.94 85 LYS A C 1
ATOM 677 O O . LYS A 1 85 ? 9.155 -3.794 1.751 1.00 95.94 85 LYS A O 1
ATOM 682 N N . GLU A 1 86 ? 9.722 -1.921 2.849 1.00 96.31 86 GLU A N 1
ATOM 683 C CA . GLU A 1 86 ? 9.107 -2.285 4.121 1.00 96.31 86 GLU A CA 1
ATOM 684 C C . GLU A 1 86 ? 8.069 -1.258 4.534 1.00 96.31 86 GLU A C 1
ATOM 686 O O . GLU A 1 86 ? 8.345 -0.055 4.589 1.00 96.31 86 GLU A O 1
ATOM 691 N N . TYR A 1 87 ? 6.898 -1.762 4.906 1.00 95.25 87 TYR A N 1
ATOM 692 C CA . TYR A 1 87 ? 5.810 -0.979 5.463 1.00 95.25 87 TYR A CA 1
ATOM 693 C C . TYR A 1 87 ? 5.574 -1.385 6.914 1.00 95.25 87 TYR A C 1
ATOM 695 O O . TYR A 1 87 ? 5.605 -2.565 7.254 1.00 95.25 87 TYR A O 1
ATOM 703 N N . VAL A 1 88 ? 5.309 -0.405 7.772 1.00 95.06 88 VAL A N 1
ATOM 704 C CA . VAL A 1 88 ? 4.970 -0.629 9.184 1.00 95.06 88 VAL A CA 1
ATOM 705 C C . VAL A 1 88 ? 3.696 0.122 9.551 1.00 95.06 88 VAL A C 1
ATOM 707 O O . VAL A 1 88 ? 3.342 1.118 8.916 1.00 95.06 88 VAL A O 1
ATOM 710 N N . CYS A 1 89 ? 3.000 -0.331 10.593 1.00 94.00 89 CYS A N 1
ATOM 711 C CA . CYS A 1 89 ? 1.807 0.350 11.089 1.00 94.00 89 CYS A CA 1
ATOM 712 C C . CYS A 1 89 ? 2.171 1.607 11.897 1.00 94.00 89 CYS A C 1
ATOM 714 O O . CYS A 1 89 ? 3.210 1.679 12.556 1.00 94.00 89 CYS A O 1
ATOM 716 N N . SER A 1 90 ? 1.287 2.603 11.925 1.00 92.31 90 SER A N 1
ATOM 717 C CA . SER A 1 90 ? 1.459 3.843 12.702 1.00 92.31 90 SER A CA 1
ATOM 718 C C . SER A 1 90 ? 1.489 3.648 14.227 1.00 92.31 90 SER A C 1
ATOM 720 O O . SER A 1 90 ? 1.879 4.561 14.961 1.00 92.31 90 SER A O 1
ATOM 722 N N . LYS A 1 91 ? 1.118 2.450 14.696 1.00 87.88 91 LYS A N 1
ATOM 723 C CA . LYS A 1 91 ? 1.207 2.005 16.094 1.00 87.88 91 LYS A CA 1
ATOM 724 C C . LYS A 1 91 ? 2.559 1.355 16.435 1.00 87.88 91 LYS A C 1
ATOM 726 O O . LYS A 1 91 ? 2.870 1.213 17.611 1.00 87.88 91 LYS A O 1
ATOM 731 N N . GLN A 1 92 ? 3.383 1.000 15.442 1.00 86.88 92 GLN A N 1
ATOM 732 C CA . GLN A 1 92 ? 4.703 0.395 15.660 1.00 86.88 92 GLN A CA 1
ATOM 733 C C . GLN A 1 92 ? 5.579 1.310 16.524 1.00 86.88 92 GLN A C 1
ATOM 735 O O . GLN A 1 92 ? 5.797 2.468 16.158 1.00 86.88 92 GLN A O 1
ATOM 740 N N . GLY A 1 93 ? 6.102 0.772 17.630 1.00 81.19 93 GLY A N 1
ATOM 741 C CA . GLY A 1 93 ? 6.942 1.499 18.589 1.00 81.19 93 GLY A CA 1
ATOM 742 C C . GLY A 1 93 ? 6.171 2.342 19.611 1.00 81.19 93 GLY A C 1
ATOM 743 O O . GLY A 1 93 ? 6.797 2.983 20.447 1.00 81.19 93 GLY A O 1
ATOM 744 N N . LYS A 1 94 ? 4.831 2.340 19.572 1.00 72.25 94 LYS A N 1
ATOM 745 C CA . LYS A 1 94 ? 3.985 2.966 20.593 1.00 72.25 94 LYS A CA 1
ATOM 746 C C . LYS A 1 94 ? 3.458 1.879 21.524 1.00 72.25 94 LYS A C 1
ATOM 748 O O . LYS A 1 94 ? 2.581 1.107 21.141 1.00 72.25 94 LYS A O 1
ATOM 753 N N . SER A 1 95 ? 3.984 1.809 22.741 1.00 61.44 95 SER A N 1
ATOM 754 C CA . SER A 1 95 ? 3.312 1.093 23.822 1.00 61.44 95 SER A CA 1
ATOM 755 C C . SER A 1 95 ? 2.069 1.896 24.207 1.00 61.44 95 SER A C 1
ATOM 757 O O . SER A 1 95 ? 2.160 3.068 24.566 1.00 61.44 95 SER A O 1
ATOM 759 N N . PHE A 1 96 ? 0.884 1.292 24.113 1.00 60.94 96 PHE A N 1
ATOM 76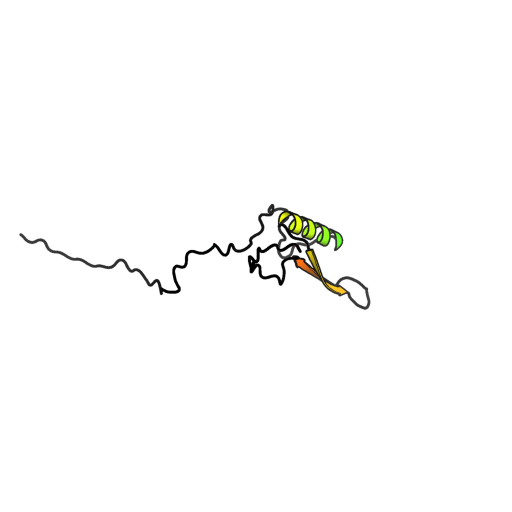0 C CA . PHE A 1 96 ? -0.314 1.859 24.730 1.00 60.94 96 PHE A CA 1
ATOM 761 C C . PHE A 1 96 ? -0.218 1.646 26.244 1.00 60.94 96 PHE A C 1
ATOM 763 O O . PHE A 1 96 ? -0.872 0.774 26.800 1.00 60.94 96 PHE A O 1
ATOM 770 N N . VAL A 1 97 ? 0.620 2.435 26.914 1.00 58.78 97 VAL A N 1
ATOM 771 C CA . VAL A 1 97 ? 0.387 2.766 28.318 1.00 58.78 97 VAL A CA 1
ATOM 772 C C . VAL A 1 97 ? -0.380 4.078 28.258 1.00 58.78 97 VAL A C 1
ATOM 774 O O . VAL A 1 97 ? 0.213 5.144 28.121 1.00 58.78 97 VAL A O 1
ATOM 777 N N . GLN A 1 98 ? -1.712 4.011 28.201 1.00 46.94 98 GLN A N 1
ATOM 778 C CA . GLN A 1 98 ? -2.518 5.216 28.380 1.00 46.94 98 GLN A CA 1
ATOM 779 C C . GLN A 1 98 ? -2.339 5.658 29.832 1.00 46.94 98 GLN A C 1
ATOM 781 O O . GLN A 1 98 ? -3.021 5.174 30.730 1.00 46.94 98 GLN A O 1
ATOM 786 N N . GLU A 1 99 ? -1.390 6.562 30.061 1.00 53.31 99 GLU A N 1
ATOM 787 C CA . GLU A 1 99 ? -1.399 7.391 31.252 1.00 53.31 99 GLU A CA 1
ATOM 788 C C . GLU A 1 99 ? -2.651 8.264 31.158 1.00 53.31 99 GLU A C 1
ATOM 790 O O . GLU A 1 99 ? -2.755 9.181 30.340 1.00 53.31 99 GLU A O 1
ATOM 795 N N . VAL A 1 100 ? -3.660 7.903 31.944 1.00 50.72 100 VAL A N 1
ATOM 796 C CA . VAL A 1 100 ? -4.863 8.702 32.150 1.00 50.72 100 VAL A CA 1
ATOM 797 C C . VAL A 1 100 ? -4.506 9.950 32.956 1.00 50.72 100 VAL A C 1
ATOM 799 O O . VAL A 1 100 ? -4.905 10.087 34.104 1.00 50.72 100 VAL A O 1
ATOM 802 N N . VAL A 1 101 ? -3.779 10.900 32.368 1.00 51.94 101 VAL A N 1
ATOM 803 C CA . VAL A 1 101 ? -3.779 12.272 32.894 1.00 51.94 101 VAL A CA 1
ATOM 804 C C . VAL A 1 101 ? -4.884 13.036 32.188 1.00 51.94 101 VAL A C 1
ATOM 806 O O . VAL A 1 101 ? -4.685 13.800 31.245 1.00 51.94 101 VAL A O 1
ATOM 809 N N . SER A 1 102 ? -6.103 12.802 32.663 1.00 49.38 102 SER A N 1
ATOM 810 C CA . SER A 1 102 ? -7.119 13.836 32.624 1.00 49.38 102 SER A CA 1
ATOM 811 C C . SER A 1 102 ? -6.793 14.843 33.719 1.00 49.38 102 SER A C 1
ATOM 813 O O . SER A 1 102 ? -6.989 14.530 34.884 1.00 49.38 102 SER A O 1
ATOM 815 N N . GLU A 1 103 ? -6.370 16.053 33.361 1.00 44.41 103 GLU A N 1
ATOM 816 C CA . GLU A 1 103 ? -6.743 17.246 34.122 1.00 44.41 103 GLU A CA 1
ATOM 817 C C . GLU A 1 103 ? -6.602 18.505 33.259 1.00 44.41 103 GLU A C 1
ATOM 819 O O . GLU A 1 103 ? -5.523 18.973 32.906 1.00 44.41 103 GLU A O 1
ATOM 824 N N . LYS A 1 104 ? -7.767 19.043 32.893 1.00 51.06 104 LYS A N 1
ATOM 825 C CA . LYS A 1 104 ? -7.941 20.380 32.331 1.00 51.06 104 LYS A CA 1
ATOM 826 C C . LYS A 1 104 ? -7.506 21.408 33.371 1.00 51.06 104 LYS A C 1
ATOM 828 O O . LYS A 1 104 ? -8.102 21.411 34.443 1.00 51.06 104 LYS A O 1
ATOM 833 N N . LYS A 1 105 ? -6.665 22.382 33.012 1.00 43.47 105 LYS A N 1
ATOM 834 C CA . LYS A 1 105 ? -6.805 23.753 33.534 1.00 43.47 105 LYS A CA 1
ATOM 835 C C . LYS A 1 105 ? -6.550 24.785 32.440 1.00 43.47 105 LYS A C 1
ATOM 837 O O . LYS A 1 105 ? -5.442 24.968 31.957 1.00 43.47 105 LYS A O 1
ATOM 842 N N . LYS A 1 106 ? -7.657 25.424 32.069 1.00 40.72 106 LYS A N 1
ATOM 843 C CA . LYS A 1 106 ? -7.750 26.766 31.504 1.00 40.72 106 LYS A CA 1
ATOM 844 C C . 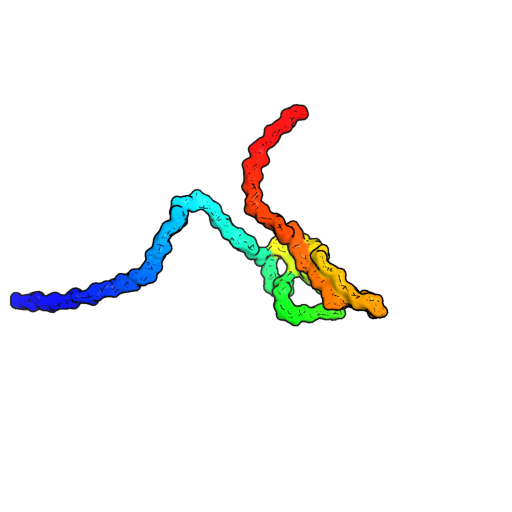LYS A 1 106 ? -7.236 27.756 32.553 1.00 40.72 106 LYS A C 1
ATOM 846 O O . LYS A 1 106 ? -7.775 27.734 33.657 1.00 40.72 106 LYS A O 1
ATOM 851 N N . THR A 1 107 ? -6.295 28.611 32.168 1.00 42.75 107 THR A N 1
ATOM 852 C CA . THR A 1 107 ? -6.169 29.998 32.636 1.00 42.75 107 THR A CA 1
ATOM 853 C C . THR A 1 107 ? -5.666 30.819 31.464 1.00 42.75 107 THR A C 1
ATOM 855 O O . THR A 1 107 ? -4.663 30.386 30.858 1.00 42.75 107 THR A O 1
#

Radius of gyration: 27.32 Å; chains: 1; bounding box: 42×90×70 Å

InterPro domains:
  IPR004330 FAR1, DNA binding domain [PF03101] (55-99)